Protein AF-A0A356DZH4-F1 (afdb_monomer_lite)

Secondary structure (DSSP, 8-state):
-PPPP---------S---HHHHHHHHHHHHHHHHT-B-S-SS--HHHIIIIIEEEESSPPTTPEEEE-STT---EEEEEEEEETTEEEEEEEETTTTEEEEEEEETT-TTEEEEEEEP-B-

Structure (mmCIF, N/CA/C/O backbone):
data_AF-A0A356DZH4-F1
#
_entry.id   AF-A0A356DZH4-F1
#
loop_
_atom_site.group_PDB
_atom_site.id
_atom_site.type_symbol
_atom_site.label_atom_id
_atom_site.label_alt_id
_atom_site.label_comp_id
_atom_site.label_asym_id
_atom_site.label_entity_id
_atom_site.label_seq_id
_atom_site.pdbx_PDB_ins_code
_atom_site.Cartn_x
_atom_site.Cartn_y
_atom_site.Cartn_z
_atom_site.occupancy
_atom_site.B_iso_or_equiv
_atom_site.auth_seq_id
_atom_site.auth_comp_id
_atom_site.auth_asym_id
_atom_site.auth_atom_id
_atom_site.pdbx_PDB_model_num
ATOM 1 N N . MET A 1 1 ? -40.165 31.610 -10.047 1.00 39.97 1 MET A N 1
ATOM 2 C CA . MET A 1 1 ? -39.601 30.337 -9.559 1.00 39.97 1 MET A CA 1
ATOM 3 C C . MET A 1 1 ? -38.097 30.421 -9.741 1.00 39.97 1 MET A C 1
ATOM 5 O O . MET A 1 1 ? -37.691 30.552 -10.889 1.00 39.97 1 MET A O 1
ATOM 9 N N . PRO A 1 2 ? -37.282 30.490 -8.679 1.00 35.09 2 PRO A N 1
ATOM 10 C CA . PRO A 1 2 ? -35.836 30.480 -8.840 1.00 35.09 2 PRO A CA 1
ATOM 11 C C . PRO A 1 2 ? -35.330 29.036 -8.928 1.00 35.09 2 PRO A C 1
ATOM 13 O O . PRO A 1 2 ? -35.792 28.162 -8.194 1.00 35.09 2 PRO A O 1
ATOM 16 N N . ALA A 1 3 ? -34.431 28.805 -9.883 1.00 39.56 3 ALA A N 1
ATOM 17 C CA . ALA A 1 3 ? -33.750 27.540 -10.109 1.00 39.56 3 ALA A CA 1
ATOM 18 C C . ALA A 1 3 ? -32.895 27.170 -8.888 1.00 39.56 3 ALA A C 1
ATOM 20 O O . ALA A 1 3 ? -32.220 28.027 -8.321 1.00 39.56 3 ALA A O 1
ATOM 21 N N . GLN A 1 4 ? -32.959 25.902 -8.481 1.00 41.06 4 GLN A N 1
ATOM 22 C CA . GLN A 1 4 ? -32.111 25.342 -7.434 1.00 41.06 4 GLN A CA 1
ATOM 23 C C . GLN A 1 4 ? -30.668 25.292 -7.943 1.00 41.06 4 GLN A C 1
ATOM 25 O O . GLN A 1 4 ? -30.403 24.729 -9.005 1.00 41.06 4 GLN A O 1
ATOM 30 N N . GLU A 1 5 ? -29.762 25.913 -7.194 1.00 40.81 5 GLU A N 1
ATOM 31 C CA . GLU A 1 5 ? -28.324 25.842 -7.429 1.00 40.81 5 GLU A CA 1
ATOM 32 C C . GLU A 1 5 ? -27.846 24.398 -7.251 1.00 40.81 5 GLU A C 1
ATOM 34 O O . GLU A 1 5 ? -28.072 23.766 -6.217 1.00 40.81 5 GLU A O 1
ATOM 39 N N . ASP A 1 6 ? -27.196 23.890 -8.294 1.00 41.28 6 ASP A N 1
ATOM 40 C CA . ASP A 1 6 ? -26.445 22.644 -8.298 1.00 41.28 6 ASP A CA 1
ATOM 41 C C . ASP A 1 6 ? -25.305 22.760 -7.275 1.00 41.28 6 ASP A C 1
ATOM 43 O O . ASP A 1 6 ? -24.273 23.392 -7.522 1.00 41.28 6 ASP A O 1
ATOM 47 N N . GLN A 1 7 ? -25.523 22.203 -6.082 1.00 38.94 7 GLN A N 1
ATOM 48 C CA . GLN A 1 7 ? -24.477 22.008 -5.085 1.00 38.94 7 GLN A CA 1
ATOM 49 C C . GLN A 1 7 ? -23.543 20.907 -5.584 1.00 38.94 7 GLN A C 1
ATOM 51 O O . GLN A 1 7 ? -23.586 19.763 -5.129 1.00 38.94 7 GLN A O 1
ATOM 56 N N . SER A 1 8 ? -22.666 21.261 -6.523 1.00 38.72 8 SER A N 1
ATOM 57 C CA . SER A 1 8 ? -21.504 20.445 -6.831 1.00 38.72 8 SER A CA 1
ATOM 58 C C . SER A 1 8 ? -20.726 20.271 -5.525 1.00 38.72 8 SER A 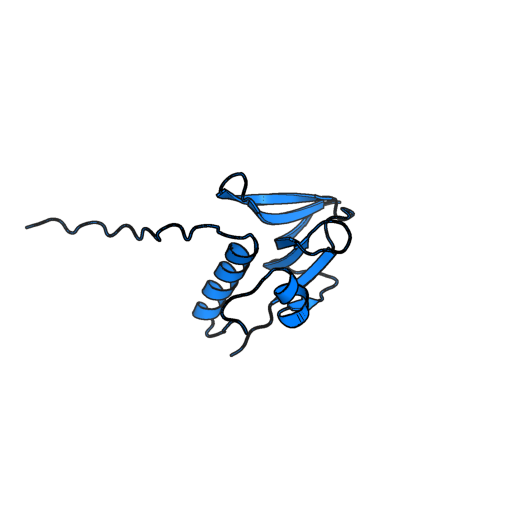C 1
ATOM 60 O O . SER A 1 8 ? -20.183 21.248 -5.000 1.00 38.72 8 SER A O 1
ATOM 62 N N . TYR A 1 9 ? -20.707 19.054 -4.981 1.00 39.44 9 TYR A N 1
ATOM 63 C CA . TYR A 1 9 ? -19.877 18.661 -3.844 1.00 39.44 9 TYR A CA 1
ATOM 64 C C . TYR A 1 9 ? -18.401 18.820 -4.239 1.00 39.44 9 TYR A C 1
ATOM 66 O O . TYR A 1 9 ? -17.728 17.874 -4.643 1.00 39.44 9 TYR A O 1
ATOM 74 N N . ARG A 1 10 ? -17.888 20.049 -4.176 1.00 35.22 10 ARG A N 1
ATOM 75 C CA . ARG A 1 10 ? -16.461 20.334 -4.252 1.00 35.22 10 ARG A CA 1
ATOM 76 C C . ARG A 1 10 ? -15.906 20.127 -2.856 1.00 35.22 10 ARG A C 1
ATOM 78 O O . ARG A 1 10 ? -16.040 20.991 -1.996 1.00 35.22 10 ARG A O 1
ATOM 85 N N . HIS A 1 11 ? -15.302 18.966 -2.632 1.00 43.44 11 HIS A N 1
ATOM 86 C CA . HIS A 1 11 ? -14.338 18.845 -1.552 1.00 43.44 11 HIS A CA 1
ATOM 87 C C . HIS A 1 11 ? -13.176 19.771 -1.919 1.00 43.44 11 HIS A C 1
ATOM 89 O O . HIS A 1 11 ? -12.581 19.614 -2.989 1.00 43.44 11 HIS A O 1
ATOM 95 N N . GLU A 1 12 ? -12.907 20.782 -1.095 1.00 38.28 12 GLU A N 1
ATOM 96 C CA . GLU A 1 12 ? -11.670 21.542 -1.235 1.00 38.28 12 GLU A CA 1
ATOM 97 C C . GLU A 1 12 ? -10.509 20.539 -1.205 1.00 38.28 12 GLU A C 1
ATOM 99 O O . GLU A 1 12 ? -10.509 19.645 -0.350 1.00 38.28 12 GLU A O 1
ATOM 104 N N . PRO A 1 13 ? -9.555 20.606 -2.150 1.00 38.50 13 PRO A N 1
ATOM 105 C CA . PRO A 1 13 ? -8.421 19.705 -2.122 1.00 38.50 13 PRO A CA 1
ATOM 106 C C . PRO A 1 13 ? -7.686 19.958 -0.808 1.00 38.50 13 PRO A C 1
ATOM 108 O O . PRO A 1 13 ? -7.086 21.018 -0.624 1.00 38.50 13 PRO A O 1
ATOM 111 N N . LYS A 1 14 ? -7.745 18.998 0.124 1.00 41.34 14 LYS A N 1
ATOM 112 C CA . LYS A 1 14 ? -6.810 18.976 1.246 1.00 41.34 14 LYS A CA 1
ATOM 113 C C . LYS A 1 14 ? -5.418 19.017 0.624 1.00 41.34 14 LYS A C 1
ATOM 115 O O . LYS A 1 14 ? -5.049 18.123 -0.140 1.00 41.34 14 LYS A O 1
ATOM 120 N N . ALA A 1 15 ? -4.704 20.108 0.885 1.00 38.09 15 ALA A N 1
ATOM 121 C CA . ALA A 1 15 ? -3.314 20.276 0.500 1.00 38.09 15 ALA A CA 1
ATOM 122 C C . ALA A 1 15 ? -2.540 19.002 0.885 1.00 38.09 15 ALA A C 1
ATOM 124 O O . ALA A 1 15 ? -2.673 18.543 2.015 1.00 38.09 15 ALA A O 1
ATOM 125 N N . ASN A 1 16 ? -1.789 18.435 -0.065 1.00 43.00 16 ASN A N 1
ATOM 126 C CA . ASN A 1 16 ? -1.104 17.140 0.037 1.00 43.00 16 ASN A CA 1
ATOM 127 C C . ASN A 1 16 ? -2.023 15.948 0.348 1.00 43.00 16 ASN A C 1
ATOM 129 O O . ASN A 1 16 ? -2.167 15.523 1.491 1.00 43.00 16 ASN A O 1
ATOM 133 N N . THR A 1 17 ? -2.579 15.315 -0.690 1.00 45.66 17 THR A N 1
ATOM 134 C CA . THR A 1 17 ? -2.940 13.897 -0.552 1.00 45.66 17 THR A CA 1
ATOM 135 C C . THR A 1 17 ? -1.638 13.101 -0.534 1.00 45.66 17 THR A C 1
ATOM 137 O O . THR A 1 17 ? -1.127 12.714 -1.583 1.00 45.66 17 THR A O 1
ATOM 140 N N . ASP A 1 18 ? -1.072 12.914 0.656 1.00 62.62 18 ASP A N 1
ATOM 141 C CA . ASP A 1 18 ? 0.018 11.966 0.862 1.00 62.62 18 ASP A CA 1
ATOM 142 C C . ASP A 1 18 ? -0.451 10.571 0.417 1.00 62.62 18 ASP A C 1
ATOM 144 O O . ASP A 1 18 ? -1.638 10.247 0.483 1.00 62.62 18 ASP A O 1
ATOM 148 N N . TYR A 1 19 ? 0.461 9.733 -0.071 1.00 65.94 19 TYR A N 1
ATOM 149 C CA . TYR A 1 19 ? 0.150 8.413 -0.642 1.00 65.94 19 TYR A CA 1
ATOM 150 C C . TYR A 1 19 ? -0.692 7.524 0.288 1.00 65.94 19 TYR A C 1
ATOM 152 O O . TYR A 1 19 ? -1.573 6.782 -0.153 1.00 65.94 19 TYR A O 1
ATOM 160 N N . SER A 1 20 ? -0.459 7.651 1.596 1.00 64.81 20 SER A N 1
ATOM 161 C CA . SER A 1 20 ? -1.260 7.032 2.652 1.00 64.81 20 SER A CA 1
ATOM 162 C C . SER A 1 20 ? -2.691 7.561 2.704 1.00 64.81 20 SER A C 1
ATOM 164 O O . SER A 1 20 ? -3.603 6.778 2.945 1.00 64.81 20 SER A O 1
ATOM 166 N N . GLY A 1 21 ? -2.921 8.840 2.413 1.00 71.44 21 GLY A N 1
ATOM 167 C CA . GLY A 1 21 ? -4.233 9.481 2.417 1.00 71.44 21 GLY A CA 1
ATOM 168 C C . GLY A 1 21 ? -5.233 8.835 1.457 1.00 71.44 21 GLY A C 1
ATOM 169 O O . GLY A 1 21 ? -6.376 8.612 1.846 1.00 71.44 21 GLY A O 1
ATOM 170 N N . LEU A 1 22 ? -4.823 8.445 0.240 1.00 74.88 22 LEU A N 1
ATOM 171 C CA . LEU A 1 22 ? -5.715 7.709 -0.674 1.00 74.88 22 LEU A CA 1
ATOM 172 C C . LEU A 1 22 ? -6.126 6.357 -0.078 1.00 74.88 22 LEU A C 1
ATOM 174 O O . LEU A 1 22 ? -7.310 6.023 -0.048 1.00 74.88 22 LEU A O 1
ATOM 178 N N . VAL A 1 23 ? -5.143 5.577 0.379 1.00 78.81 23 VAL A N 1
ATOM 179 C CA . VAL A 1 23 ? -5.368 4.246 0.958 1.00 78.81 23 VAL A CA 1
ATOM 180 C C . VAL A 1 23 ? -6.288 4.356 2.174 1.00 78.81 23 VAL A C 1
ATOM 182 O O . VAL A 1 23 ? -7.290 3.648 2.248 1.00 78.81 23 VAL A O 1
ATOM 185 N N . ILE A 1 24 ? -5.995 5.281 3.089 1.00 81.19 24 ILE A N 1
ATOM 186 C CA . ILE A 1 24 ? -6.782 5.529 4.300 1.00 81.19 24 ILE A CA 1
ATOM 187 C C . ILE A 1 24 ? -8.222 5.904 3.940 1.00 81.19 24 ILE A C 1
ATOM 189 O O . ILE A 1 24 ? -9.142 5.279 4.462 1.00 81.19 24 ILE A O 1
ATOM 193 N N . ASN A 1 25 ? -8.430 6.836 3.004 1.00 80.75 25 ASN A N 1
ATOM 194 C CA . ASN A 1 25 ? -9.771 7.266 2.598 1.00 80.75 25 ASN A CA 1
ATOM 195 C C . ASN A 1 25 ? -10.604 6.113 2.012 1.00 80.75 25 ASN A C 1
ATOM 197 O O . ASN A 1 25 ? -11.790 6.001 2.315 1.00 80.75 25 ASN A O 1
ATOM 201 N N . ILE A 1 26 ? -9.995 5.217 1.219 1.00 83.56 26 ILE A N 1
ATOM 202 C CA . ILE A 1 26 ? -10.683 4.022 0.696 1.00 83.56 26 ILE A CA 1
ATOM 203 C C . ILE A 1 26 ? -11.165 3.135 1.849 1.00 83.56 26 ILE A C 1
ATOM 205 O O . ILE A 1 26 ? -12.311 2.684 1.848 1.00 83.56 26 ILE A O 1
ATOM 209 N N . TYR A 1 27 ? -10.310 2.884 2.843 1.00 82.94 27 TYR A N 1
ATOM 210 C CA . TYR A 1 27 ? -10.687 2.058 3.987 1.00 82.94 27 TYR A CA 1
ATOM 211 C C . TYR A 1 27 ? -11.698 2.741 4.919 1.00 82.94 27 TYR A C 1
ATOM 213 O O . TYR A 1 27 ? -12.548 2.043 5.467 1.00 82.94 27 TYR A O 1
ATOM 221 N N . GLN A 1 28 ? -11.646 4.067 5.081 1.00 84.25 28 GLN A N 1
ATOM 222 C CA . GLN A 1 28 ? -12.646 4.830 5.840 1.00 84.25 28 GLN A CA 1
ATOM 223 C C . GLN A 1 28 ? -14.031 4.715 5.196 1.00 84.25 28 GLN A C 1
ATOM 225 O O . GLN A 1 28 ? -14.969 4.287 5.861 1.00 84.25 28 GLN A O 1
ATOM 230 N N . GLU A 1 29 ? -14.137 4.985 3.892 1.00 84.62 29 GLU A N 1
ATOM 231 C CA . GLU A 1 29 ? -15.397 4.897 3.139 1.00 84.62 29 GLU A CA 1
ATOM 232 C C . GLU A 1 29 ? -15.999 3.484 3.198 1.00 84.62 29 GLU A C 1
ATOM 234 O O . GLU A 1 29 ? -17.203 3.303 3.389 1.00 84.62 29 GLU A O 1
ATOM 239 N N . VAL A 1 30 ? -15.164 2.449 3.049 1.00 82.81 30 VAL A N 1
ATOM 240 C CA . VAL A 1 30 ? -15.619 1.060 3.187 1.00 82.81 30 VAL A CA 1
ATOM 241 C C . VAL A 1 30 ? -16.047 0.783 4.627 1.00 82.81 30 VAL A C 1
ATOM 243 O O . VAL A 1 30 ? -17.111 0.207 4.839 1.00 82.81 30 VAL A O 1
ATOM 246 N N . GLY A 1 31 ? -15.256 1.205 5.613 1.00 83.38 31 GLY A N 1
ATOM 247 C CA . GLY A 1 31 ? -15.561 1.018 7.026 1.00 83.38 31 GLY A CA 1
ATOM 248 C C . GLY A 1 31 ? -16.931 1.578 7.399 1.00 83.38 31 GLY A C 1
ATOM 249 O O . GLY A 1 31 ? -17.774 0.838 7.903 1.00 83.38 31 GLY A O 1
ATOM 250 N N . GLU A 1 32 ? -17.204 2.835 7.048 1.00 85.81 32 GLU A N 1
ATOM 251 C CA . GLU A 1 32 ? -18.480 3.503 7.327 1.00 85.81 32 GLU A CA 1
ATOM 252 C C . GLU A 1 32 ? -19.683 2.733 6.769 1.00 85.81 32 GLU A C 1
ATOM 254 O O . GLU A 1 32 ? -20.689 2.561 7.461 1.00 85.81 32 GLU A O 1
ATOM 259 N N . ARG A 1 33 ? -19.567 2.184 5.553 1.00 87.56 33 ARG A N 1
ATOM 260 C CA . ARG A 1 33 ? -20.635 1.385 4.925 1.00 87.56 33 ARG A CA 1
ATOM 261 C C . ARG A 1 33 ? -20.907 0.060 5.630 1.00 87.56 33 ARG A C 1
ATOM 263 O O . ARG A 1 33 ? -22.034 -0.427 5.576 1.00 87.56 33 ARG A O 1
ATOM 270 N N . TYR A 1 34 ? -19.894 -0.533 6.255 1.00 86.75 34 TYR A N 1
ATOM 271 C CA . TYR A 1 34 ? -20.000 -1.824 6.942 1.00 86.75 34 TYR A CA 1
ATOM 272 C C . TYR A 1 34 ? -20.065 -1.698 8.471 1.00 86.75 34 TYR A C 1
ATOM 274 O O . TYR A 1 34 ? -20.055 -2.716 9.160 1.00 86.75 34 TYR A O 1
ATOM 282 N N . GLY A 1 35 ? -20.153 -0.475 9.008 1.00 88.38 35 GLY A N 1
ATOM 283 C CA . GLY A 1 35 ? -20.156 -0.229 10.452 1.00 88.38 35 GLY A CA 1
ATOM 284 C C . GLY A 1 35 ? -18.823 -0.559 11.127 1.00 88.38 35 GLY A C 1
ATOM 285 O O . GLY A 1 35 ? -18.809 -0.882 12.305 1.00 88.38 35 GLY A O 1
ATOM 286 N N . LEU A 1 36 ? -17.719 -0.510 10.382 1.00 89.00 36 LEU A N 1
ATOM 287 C CA . LEU A 1 36 ? -16.364 -0.757 10.862 1.00 89.00 36 LEU A CA 1
ATOM 288 C C . LEU A 1 36 ? -15.588 0.559 10.938 1.00 89.00 36 LEU A C 1
ATOM 290 O O . LEU A 1 36 ? -15.805 1.477 10.147 1.00 89.00 36 LEU A O 1
ATOM 294 N N . LYS A 1 37 ? -14.636 0.646 11.862 1.00 89.31 37 LYS A N 1
ATO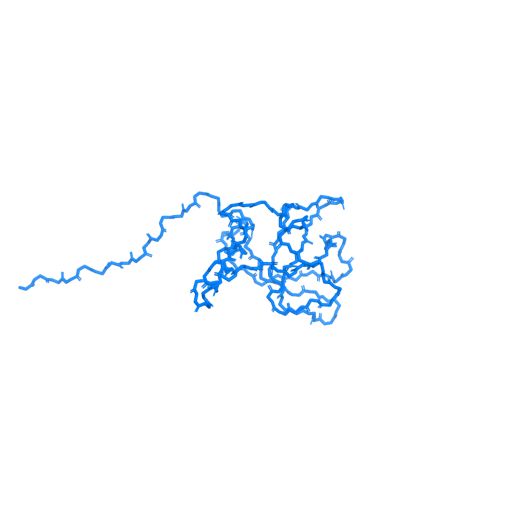M 295 C CA . LYS A 1 37 ? -13.775 1.821 12.035 1.00 89.31 37 LYS A CA 1
ATOM 296 C C . LYS A 1 37 ? -12.310 1.460 11.874 1.00 89.31 37 LYS A C 1
ATOM 298 O O . LYS A 1 37 ? -11.881 0.354 12.207 1.00 89.31 37 LYS A O 1
ATOM 303 N N . LEU A 1 38 ? -11.530 2.420 11.389 1.00 90.00 38 LEU A N 1
ATOM 304 C CA . LEU A 1 38 ? -10.079 2.320 11.440 1.00 90.00 38 LEU A CA 1
ATOM 305 C C . LEU A 1 38 ? -9.589 2.481 12.889 1.00 90.00 38 LEU A C 1
ATOM 307 O O . LEU A 1 38 ? -10.154 3.282 13.634 1.00 90.00 38 LEU A O 1
ATOM 311 N N . PRO A 1 39 ? -8.526 1.765 13.296 1.00 90.06 39 PRO A N 1
ATOM 312 C CA . PRO A 1 39 ? -7.963 1.844 14.644 1.00 90.06 39 PRO A CA 1
ATOM 313 C C . PRO A 1 39 ? -7.119 3.113 14.880 1.00 90.06 39 PRO A C 1
ATOM 315 O O . PRO A 1 39 ? -6.395 3.191 15.869 1.00 90.06 39 PRO A O 1
ATOM 318 N N . PHE A 1 40 ? -7.194 4.092 13.977 1.00 87.38 40 PHE A N 1
ATOM 319 C CA . PHE A 1 40 ? -6.469 5.359 14.007 1.00 87.38 40 PHE A CA 1
ATOM 320 C C . PHE A 1 40 ? -7.310 6.465 13.350 1.00 87.38 40 PHE A C 1
ATOM 322 O O . PHE A 1 40 ? -8.168 6.189 12.510 1.00 87.38 40 PHE A O 1
ATOM 329 N N . SER A 1 41 ? -7.054 7.723 13.718 1.00 78.81 41 SER A N 1
ATOM 330 C CA . SER A 1 41 ? -7.675 8.906 13.098 1.00 78.81 41 SER A CA 1
ATOM 331 C C . SER A 1 41 ? -6.824 9.520 11.982 1.00 78.81 41 SER A C 1
ATOM 333 O O . SER A 1 41 ? -7.370 10.100 11.050 1.00 78.81 41 SER A O 1
ATOM 335 N N . ASP A 1 42 ? -5.503 9.393 12.094 1.00 80.31 42 ASP A N 1
ATOM 336 C CA . ASP A 1 42 ? -4.485 9.825 11.134 1.00 80.31 42 ASP A CA 1
ATOM 337 C C . ASP A 1 42 ? -3.235 8.954 11.344 1.00 80.31 42 ASP A C 1
ATOM 339 O O . ASP A 1 42 ? -3.024 8.466 12.459 1.00 80.31 42 ASP A O 1
ATOM 343 N N . THR A 1 43 ? -2.454 8.688 10.294 1.00 84.88 43 THR A N 1
ATOM 344 C CA . THR A 1 43 ? -1.276 7.810 10.383 1.00 84.88 43 THR A CA 1
ATOM 345 C C . THR A 1 43 ? -0.339 7.927 9.175 1.00 84.88 43 THR A C 1
ATOM 347 O O . THR A 1 43 ? -0.716 8.388 8.096 1.00 84.88 43 THR A O 1
ATOM 350 N N . THR A 1 44 ? 0.893 7.444 9.336 1.00 85.88 44 THR A N 1
ATOM 351 C CA . THR A 1 44 ? 1.916 7.377 8.279 1.00 85.88 44 THR A CA 1
ATOM 352 C C . THR A 1 44 ? 2.027 5.985 7.642 1.00 85.88 44 THR A C 1
ATOM 354 O O . THR A 1 44 ? 1.566 4.985 8.192 1.00 85.88 44 THR A O 1
ATOM 357 N N . SER A 1 45 ? 2.700 5.876 6.489 1.00 87.19 45 SER A N 1
ATOM 358 C CA . SER A 1 45 ? 3.015 4.583 5.850 1.00 87.19 45 SER A CA 1
ATOM 359 C C . SER A 1 45 ? 3.795 3.635 6.771 1.00 87.19 45 SER A C 1
ATOM 361 O O . SER A 1 45 ? 3.542 2.429 6.781 1.00 87.19 45 SER A O 1
ATOM 363 N N . THR A 1 46 ? 4.712 4.184 7.568 1.00 89.31 46 THR A N 1
ATOM 364 C CA . THR A 1 46 ? 5.531 3.437 8.531 1.00 89.31 46 THR A CA 1
ATOM 365 C C . THR A 1 46 ? 4.687 2.876 9.671 1.00 89.31 46 THR A C 1
ATOM 367 O O . THR A 1 46 ? 4.820 1.707 10.028 1.00 89.31 46 THR A O 1
ATOM 370 N N . GLU A 1 47 ? 3.783 3.679 10.228 1.00 90.50 47 GLU A N 1
ATOM 371 C CA . GLU A 1 47 ? 2.883 3.237 11.297 1.00 90.50 47 GLU A CA 1
ATOM 372 C C . GLU A 1 47 ? 1.839 2.229 10.803 1.00 90.50 47 GLU A C 1
ATOM 374 O O . GLU A 1 47 ? 1.557 1.252 11.500 1.00 90.50 47 GLU A O 1
ATOM 379 N N . LEU A 1 48 ? 1.316 2.404 9.581 1.00 91.00 48 LEU A N 1
ATOM 380 C CA . LEU A 1 48 ? 0.462 1.404 8.933 1.00 91.00 48 LEU A CA 1
ATOM 381 C C . LEU A 1 48 ? 1.154 0.043 8.869 1.00 91.00 48 LEU A C 1
ATOM 383 O O . LEU A 1 48 ? 0.549 -0.979 9.202 1.00 91.00 48 LEU A O 1
ATOM 387 N N . PHE A 1 49 ? 2.423 0.029 8.466 1.00 92.56 49 PHE A N 1
ATOM 388 C CA . PHE A 1 49 ? 3.211 -1.195 8.400 1.00 92.56 49 PHE A CA 1
ATOM 389 C C . PHE A 1 49 ? 3.444 -1.814 9.780 1.00 92.56 49 PHE A C 1
ATOM 391 O O . PHE A 1 49 ? 3.300 -3.024 9.944 1.00 92.56 49 PHE A O 1
ATOM 398 N N . ALA A 1 50 ? 3.797 -0.994 10.771 1.00 91.81 50 ALA A N 1
ATOM 399 C CA . ALA A 1 50 ? 4.221 -1.478 12.079 1.00 91.81 50 ALA A CA 1
ATOM 400 C C . ALA A 1 50 ? 3.062 -1.912 12.991 1.00 91.81 50 ALA A C 1
ATOM 402 O O . ALA A 1 50 ? 3.216 -2.867 13.753 1.00 91.81 50 ALA A O 1
ATOM 403 N N . PHE A 1 51 ? 1.921 -1.215 12.947 1.00 94.19 51 PHE A N 1
ATOM 404 C CA . PHE A 1 51 ? 0.903 -1.318 14.002 1.00 94.19 51 PHE A CA 1
ATOM 405 C C . PHE A 1 51 ? -0.507 -1.607 13.498 1.00 94.19 51 PHE A C 1
ATOM 407 O O . PHE A 1 51 ? -1.279 -2.271 14.191 1.00 94.19 51 PHE A O 1
ATOM 414 N N . TYR A 1 52 ? -0.861 -1.121 12.308 1.00 94.62 52 TYR A N 1
ATOM 415 C CA . TYR A 1 52 ? -2.258 -1.120 11.858 1.00 94.62 52 TYR A CA 1
ATOM 416 C C . TYR A 1 52 ? -2.563 -2.111 10.741 1.00 94.62 52 TYR A C 1
ATOM 418 O O . TYR A 1 52 ? -3.699 -2.193 10.270 1.00 94.62 52 TYR A O 1
ATOM 426 N N . THR A 1 53 ? -1.579 -2.917 10.352 1.00 95.81 53 THR A N 1
ATOM 427 C CA . THR A 1 53 ? -1.779 -4.017 9.418 1.00 95.81 53 THR A CA 1
ATOM 428 C C . THR A 1 53 ? -1.282 -5.339 9.977 1.00 95.81 53 THR A C 1
ATOM 430 O O . THR A 1 53 ? -0.353 -5.414 10.777 1.00 95.81 53 THR A O 1
ATOM 433 N N . LYS A 1 54 ? -1.914 -6.422 9.529 1.00 96.69 54 LYS A N 1
ATOM 434 C CA . LYS A 1 54 ? -1.399 -7.778 9.690 1.00 96.69 54 LYS A CA 1
ATOM 435 C C . LYS A 1 54 ? -0.551 -8.127 8.462 1.00 96.69 54 LYS A C 1
ATOM 437 O O . LYS A 1 54 ? -1.114 -8.117 7.365 1.00 96.69 54 LYS A O 1
ATOM 442 N N . PRO A 1 55 ? 0.735 -8.498 8.606 1.00 97.00 55 PRO A N 1
ATOM 443 C CA . PRO A 1 55 ? 1.553 -8.934 7.478 1.00 97.00 55 PRO A CA 1
ATOM 444 C C . PRO A 1 55 ? 0.939 -10.136 6.753 1.00 97.00 55 PRO A C 1
ATOM 446 O O . PRO A 1 55 ? 0.446 -11.072 7.394 1.00 97.00 55 PRO A O 1
ATOM 449 N N . VAL A 1 56 ? 0.987 -10.130 5.420 1.00 97.25 56 VAL A N 1
ATOM 450 C CA . VAL A 1 56 ? 0.501 -11.239 4.586 1.00 97.25 56 VAL A CA 1
ATOM 451 C C . VAL A 1 56 ? 1.550 -11.658 3.556 1.00 97.25 56 VAL A C 1
ATOM 453 O O . VAL A 1 56 ? 2.186 -10.829 2.919 1.00 97.25 56 VAL A O 1
ATOM 456 N N . GLN A 1 57 ? 1.722 -12.971 3.390 1.00 94.62 57 GLN A N 1
ATOM 457 C CA . GLN A 1 57 ? 2.619 -13.560 2.381 1.00 94.62 57 GLN A CA 1
ATOM 458 C C . GLN A 1 57 ? 1.938 -13.677 1.010 1.00 94.62 57 GLN A C 1
ATOM 460 O O . GLN A 1 57 ? 2.583 -13.609 -0.031 1.00 94.62 57 GLN A O 1
ATOM 465 N N . THR A 1 58 ? 0.617 -13.856 1.006 1.00 94.81 58 THR A N 1
ATOM 466 C CA . THR A 1 58 ? -0.194 -14.015 -0.205 1.00 94.81 58 THR A CA 1
ATOM 467 C C . THR A 1 58 ? -1.311 -12.974 -0.170 1.00 94.81 58 THR A C 1
ATOM 469 O O . THR A 1 58 ? -2.344 -13.221 0.459 1.00 94.81 58 THR A O 1
ATOM 472 N N . PRO A 1 59 ? -1.093 -11.784 -0.757 1.00 96.81 59 PRO A N 1
ATOM 473 C CA . PRO A 1 59 ? -2.065 -10.701 -0.712 1.00 96.81 59 PRO A CA 1
ATOM 474 C C . PRO A 1 59 ? -3.313 -11.026 -1.539 1.00 96.81 59 PRO A C 1
ATOM 476 O O . PRO A 1 59 ? -3.251 -11.670 -2.590 1.00 96.81 59 PRO A O 1
ATOM 479 N N . PHE A 1 60 ? -4.456 -10.535 -1.075 1.00 96.44 60 PHE A N 1
ATOM 480 C CA . PHE A 1 60 ? -5.697 -10.465 -1.836 1.00 96.44 60 PHE A CA 1
ATOM 481 C C . PHE A 1 60 ? -5.932 -9.048 -2.337 1.00 96.44 60 PHE A C 1
ATOM 483 O O . PHE A 1 60 ? -5.431 -8.082 -1.766 1.00 96.44 60 PHE A O 1
ATOM 490 N N . ARG A 1 61 ? -6.725 -8.919 -3.408 1.00 95.62 61 ARG A N 1
ATOM 491 C CA . ARG A 1 61 ? -7.150 -7.614 -3.925 1.00 95.62 61 ARG A CA 1
ATOM 492 C C . ARG A 1 61 ? -7.702 -6.758 -2.782 1.00 95.62 61 ARG A C 1
ATOM 494 O O . ARG A 1 61 ? -8.607 -7.200 -2.079 1.00 95.62 61 ARG A O 1
ATOM 501 N N . GLY A 1 62 ? -7.178 -5.544 -2.643 1.00 92.88 62 GLY A N 1
ATOM 502 C CA . GLY A 1 62 ? -7.523 -4.630 -1.556 1.00 92.88 62 GLY A CA 1
ATOM 503 C C . GLY A 1 62 ? -6.469 -4.560 -0.450 1.00 92.88 62 GLY A C 1
ATOM 504 O O . GLY A 1 62 ? -6.373 -3.516 0.188 1.00 92.88 62 GLY A O 1
ATOM 505 N N . ASP A 1 63 ? -5.647 -5.600 -0.257 1.00 95.88 63 ASP A N 1
ATOM 506 C CA . ASP A 1 63 ? -4.533 -5.548 0.698 1.00 95.88 63 ASP A CA 1
ATOM 507 C C . ASP A 1 63 ? -3.544 -4.431 0.323 1.00 95.88 63 AS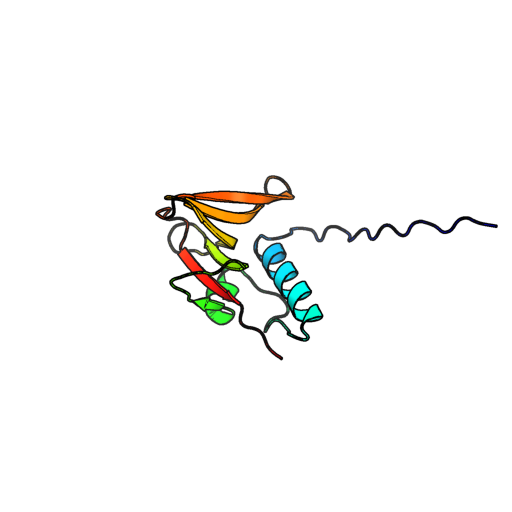P A C 1
ATOM 509 O O . ASP A 1 63 ? -3.459 -3.990 -0.824 1.00 95.88 63 ASP A O 1
ATOM 513 N N . ILE A 1 64 ? -2.792 -3.951 1.305 1.00 95.69 64 ILE A N 1
ATOM 514 C CA . ILE A 1 64 ? -1.865 -2.834 1.147 1.00 95.69 64 ILE A CA 1
ATOM 515 C C .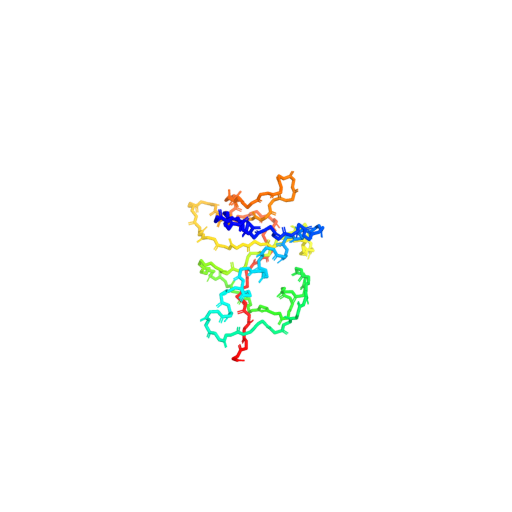 ILE A 1 64 ? -0.515 -3.369 0.678 1.00 95.69 64 ILE A C 1
ATOM 517 O O . ILE A 1 64 ? 0.005 -4.331 1.246 1.00 95.69 64 ILE A O 1
ATOM 521 N N . ILE A 1 65 ? 0.066 -2.727 -0.335 1.00 96.00 65 ILE A N 1
ATOM 522 C CA . ILE A 1 65 ? 1.474 -2.897 -0.706 1.00 96.00 65 ILE A CA 1
ATOM 523 C C . ILE A 1 65 ? 2.287 -1.823 0.004 1.00 96.00 65 ILE A C 1
ATOM 525 O O . ILE A 1 65 ? 1.989 -0.637 -0.139 1.00 96.00 65 ILE A O 1
ATOM 529 N N . PHE A 1 66 ? 3.338 -2.234 0.708 1.00 95.06 66 PHE A N 1
ATOM 530 C CA . PHE A 1 66 ? 4.324 -1.334 1.294 1.00 95.06 66 PHE A CA 1
ATOM 531 C C . PHE A 1 66 ? 5.540 -1.223 0.386 1.00 95.06 66 PHE A C 1
ATOM 533 O O . PHE A 1 66 ? 6.140 -2.231 -0.004 1.00 95.06 66 PHE A O 1
ATOM 540 N N . MET A 1 67 ? 5.894 0.013 0.048 1.00 94.06 67 MET A N 1
ATOM 541 C CA . MET A 1 67 ? 6.978 0.332 -0.864 1.00 94.06 67 MET A CA 1
ATOM 542 C C . MET A 1 67 ? 7.938 1.365 -0.275 1.00 94.06 67 MET A C 1
ATOM 544 O O . MET A 1 67 ? 7.564 2.183 0.565 1.00 94.06 67 MET A O 1
ATOM 548 N N . GLY A 1 68 ? 9.177 1.346 -0.756 1.00 92.31 68 GLY A N 1
ATOM 549 C CA . GLY A 1 68 ? 10.160 2.374 -0.439 1.00 92.31 68 GLY A CA 1
ATOM 550 C C . GLY A 1 68 ? 11.564 2.031 -0.919 1.00 92.31 68 GLY A C 1
ATOM 551 O O . GLY A 1 68 ? 11.752 1.106 -1.712 1.00 92.31 68 GLY A O 1
ATOM 552 N N . GLU A 1 69 ? 12.551 2.777 -0.444 1.00 91.31 69 GLU A N 1
ATOM 553 C CA . GLU A 1 69 ? 13.960 2.607 -0.804 1.00 91.31 69 GLU A CA 1
ATOM 554 C C . GLU A 1 69 ? 14.725 1.990 0.371 1.00 91.31 69 GLU A C 1
ATOM 556 O O . GLU A 1 69 ? 14.376 2.202 1.527 1.00 91.31 69 GLU A O 1
ATOM 561 N N . GLU A 1 70 ? 15.740 1.175 0.075 1.00 87.75 70 GLU A N 1
ATOM 562 C CA . GLU A 1 70 ? 16.574 0.507 1.090 1.00 87.75 70 GLU A CA 1
ATOM 563 C C . GLU A 1 70 ? 15.763 -0.241 2.168 1.00 87.75 70 GLU A C 1
ATOM 565 O O . GLU A 1 70 ? 15.201 -1.301 1.877 1.00 87.75 70 GLU A O 1
ATOM 570 N N . GLN A 1 71 ? 15.707 0.288 3.392 1.00 83.69 71 GLN A N 1
ATOM 571 C CA . GLN A 1 71 ? 15.001 -0.288 4.542 1.00 83.69 71 GLN A CA 1
ATOM 572 C C . GLN A 1 71 ? 13.763 0.529 4.941 1.00 83.69 71 GLN A C 1
ATOM 574 O O . GLN A 1 71 ? 12.997 0.088 5.797 1.00 83.69 71 GLN A O 1
ATOM 579 N N . ASP A 1 72 ? 13.531 1.670 4.292 1.00 89.69 72 ASP A N 1
ATOM 580 C CA . ASP A 1 72 ? 12.478 2.606 4.663 1.00 89.69 72 ASP A CA 1
ATOM 581 C C . ASP A 1 72 ? 11.188 2.346 3.882 1.00 89.69 72 ASP A C 1
ATOM 583 O O . ASP A 1 72 ? 11.194 2.031 2.688 1.00 89.69 72 ASP A O 1
ATOM 587 N N . ILE A 1 73 ? 10.056 2.517 4.567 1.00 91.25 73 ILE A N 1
ATOM 588 C CA . ILE A 1 73 ? 8.719 2.459 3.973 1.00 91.25 73 ILE A CA 1
ATOM 589 C C . ILE A 1 73 ? 8.223 3.884 3.783 1.00 91.25 73 ILE A C 1
ATOM 591 O O . ILE A 1 73 ? 7.766 4.541 4.718 1.00 91.25 73 ILE A O 1
ATOM 595 N N . THR A 1 74 ? 8.291 4.352 2.546 1.00 89.44 74 THR A N 1
ATOM 596 C CA . THR A 1 74 ? 7.964 5.734 2.178 1.00 89.44 74 THR A CA 1
ATOM 597 C C . THR A 1 74 ? 6.665 5.846 1.391 1.00 89.44 74 THR A C 1
ATOM 599 O O . THR A 1 74 ? 6.193 6.952 1.140 1.00 89.44 74 THR A O 1
ATOM 602 N N . HIS A 1 75 ? 6.081 4.715 0.986 1.00 90.50 75 HIS A N 1
ATOM 603 C CA . HIS A 1 75 ? 4.957 4.694 0.060 1.00 90.50 75 HIS A CA 1
ATOM 604 C C . HIS A 1 75 ? 4.026 3.507 0.314 1.00 90.50 75 HIS A C 1
ATOM 606 O O . HIS A 1 75 ? 4.470 2.411 0.664 1.00 90.50 75 HIS A O 1
ATOM 612 N N . VAL A 1 76 ? 2.728 3.710 0.092 1.00 92.50 76 VAL A N 1
ATOM 613 C CA . VAL A 1 76 ? 1.710 2.653 0.159 1.00 92.50 76 VAL A CA 1
ATOM 614 C C . VAL A 1 76 ? 0.768 2.722 -1.032 1.00 92.50 76 VAL A C 1
ATOM 616 O O . VAL A 1 76 ? 0.502 3.795 -1.562 1.00 92.50 76 VAL A O 1
ATOM 619 N N . ALA A 1 77 ? 0.261 1.566 -1.445 1.00 93.56 77 ALA A N 1
ATOM 620 C CA . ALA A 1 77 ? -0.696 1.432 -2.540 1.00 93.56 77 ALA A CA 1
ATOM 621 C C . ALA A 1 77 ? -1.669 0.276 -2.272 1.00 93.56 77 ALA A C 1
ATOM 623 O O . ALA A 1 77 ? -1.442 -0.537 -1.373 1.00 93.56 77 ALA A O 1
ATOM 624 N N . ILE A 1 78 ? -2.731 0.165 -3.072 1.00 94.56 78 ILE A N 1
ATOM 625 C CA . ILE A 1 78 ? -3.681 -0.952 -2.982 1.00 94.56 78 ILE A CA 1
ATOM 626 C C . ILE A 1 78 ? -3.292 -2.050 -3.970 1.00 94.56 78 ILE A C 1
ATOM 628 O O . ILE A 1 78 ? -3.290 -1.840 -5.184 1.00 94.56 78 ILE A O 1
ATOM 632 N N . PHE A 1 79 ? -3.021 -3.249 -3.462 1.00 96.56 79 PHE A N 1
ATOM 633 C CA . PHE A 1 79 ? -2.759 -4.428 -4.276 1.00 96.56 79 PHE A CA 1
ATOM 634 C C . PHE A 1 79 ? -3.978 -4.787 -5.129 1.00 96.56 79 PHE A C 1
ATOM 636 O O . PHE A 1 79 ? -5.096 -4.933 -4.620 1.00 96.56 79 PHE A O 1
ATOM 643 N N . HIS A 1 80 ? -3.758 -4.987 -6.430 1.00 95.81 80 HIS A N 1
ATOM 644 C CA . HIS A 1 80 ? -4.797 -5.443 -7.346 1.00 95.81 80 HIS A CA 1
ATOM 645 C C . HIS A 1 80 ? -4.665 -6.929 -7.680 1.00 95.81 80 HIS A C 1
ATOM 647 O O . HIS A 1 80 ? -5.633 -7.675 -7.494 1.00 95.81 80 HIS A O 1
ATOM 653 N N . ARG A 1 81 ? -3.501 -7.343 -8.206 1.00 97.06 81 ARG A N 1
ATOM 654 C CA . ARG A 1 81 ? -3.180 -8.735 -8.572 1.00 97.06 81 ARG A CA 1
ATOM 655 C C . ARG A 1 81 ? -1.697 -8.916 -8.907 1.00 97.06 81 ARG A C 1
ATOM 657 O O . ARG A 1 81 ? -1.006 -7.957 -9.243 1.00 97.06 81 ARG A O 1
ATOM 664 N N . PHE A 1 82 ? -1.267 -10.174 -8.941 1.00 96.19 82 PHE A N 1
ATOM 665 C CA . PHE A 1 82 ? -0.108 -10.593 -9.730 1.00 96.19 82 PHE A CA 1
ATOM 666 C C . PHE A 1 82 ? -0.524 -10.801 -11.192 1.00 96.19 82 PHE A C 1
ATOM 668 O O . PHE A 1 82 ? -1.614 -11.317 -11.460 1.00 96.19 82 PHE A O 1
ATOM 675 N N . PHE A 1 83 ? 0.328 -10.393 -12.126 1.00 90.75 83 PHE A N 1
ATOM 676 C CA . PHE A 1 83 ? 0.151 -10.599 -13.561 1.00 90.75 83 PHE A CA 1
ATOM 677 C C . PHE A 1 83 ? 1.509 -10.952 -14.169 1.00 90.75 83 PHE A C 1
ATOM 679 O O . PHE A 1 83 ? 2.416 -10.124 -14.173 1.00 90.75 83 PHE A O 1
ATOM 686 N N . ASP A 1 84 ? 1.664 -12.192 -14.632 1.00 93.12 84 ASP A N 1
ATOM 687 C CA . ASP A 1 84 ? 2.951 -12.756 -15.054 1.00 93.12 84 ASP A CA 1
ATOM 688 C C . ASP A 1 84 ? 4.050 -12.557 -13.988 1.00 93.12 84 ASP A C 1
ATOM 690 O O . ASP A 1 84 ? 3.916 -13.028 -12.858 1.00 93.12 84 ASP A O 1
ATOM 694 N N . ALA A 1 85 ? 5.135 -11.860 -14.336 1.00 95.06 85 ALA A N 1
ATOM 695 C CA . ALA A 1 85 ? 6.239 -11.524 -13.436 1.00 95.06 85 ALA A CA 1
ATOM 696 C C . ALA A 1 85 ? 6.070 -10.150 -12.756 1.00 95.06 85 ALA A C 1
ATOM 698 O O . ALA A 1 85 ? 7.010 -9.646 -12.137 1.00 95.06 85 ALA A O 1
ATOM 699 N N . GLU A 1 86 ? 4.897 -9.529 -12.878 1.00 97.31 86 GLU A N 1
ATOM 700 C CA . GLU A 1 86 ? 4.600 -8.189 -12.385 1.00 97.31 86 GLU A CA 1
ATOM 701 C C . GLU A 1 86 ? 3.539 -8.192 -11.278 1.00 97.31 86 GLU A C 1
ATOM 703 O O . GLU A 1 86 ? 2.734 -9.115 -11.117 1.00 97.31 86 GLU A O 1
ATOM 708 N N . ILE A 1 87 ? 3.525 -7.103 -10.518 1.00 97.19 87 ILE A N 1
ATOM 709 C CA . ILE A 1 87 ? 2.480 -6.764 -9.558 1.00 97.19 87 ILE A CA 1
ATOM 710 C C . ILE A 1 87 ? 1.772 -5.522 -10.056 1.00 97.19 87 ILE A C 1
ATOM 712 O O . ILE A 1 87 ? 2.419 -4.511 -10.315 1.00 97.19 87 ILE A O 1
ATOM 716 N N . GLU A 1 88 ? 0.450 -5.599 -10.140 1.00 96.50 88 GLU A N 1
ATOM 717 C CA . GLU A 1 88 ? -0.425 -4.488 -10.486 1.00 96.50 88 GLU A CA 1
ATOM 718 C C . GLU A 1 88 ? -1.085 -3.929 -9.222 1.00 96.50 88 GLU A C 1
ATOM 720 O O . GLU A 1 88 ? -1.575 -4.682 -8.370 1.00 96.50 88 GLU A O 1
ATOM 725 N N . PHE A 1 89 ? -1.108 -2.605 -9.101 1.00 95.06 89 PHE A N 1
ATOM 726 C CA . PHE A 1 89 ? -1.637 -1.905 -7.934 1.00 95.06 89 PHE A CA 1
ATOM 727 C C . PHE A 1 89 ? -2.232 -0.547 -8.294 1.00 95.06 89 PHE A C 1
ATOM 729 O O . PHE A 1 89 ? -1.877 0.048 -9.311 1.00 95.06 89 PHE A O 1
ATOM 736 N N . LEU A 1 90 ? -3.158 -0.077 -7.458 1.00 92.50 90 LEU A N 1
ATOM 737 C CA . LEU A 1 90 ? -3.734 1.259 -7.559 1.00 92.50 90 LEU A CA 1
ATOM 738 C C . LEU A 1 90 ? -2.920 2.203 -6.686 1.00 92.50 90 LEU A C 1
ATOM 740 O O . LEU A 1 90 ? -2.751 1.948 -5.491 1.00 92.50 90 LEU A O 1
ATOM 744 N N . ASP A 1 91 ? -2.446 3.281 -7.290 1.00 89.31 91 ASP A N 1
ATOM 745 C CA . ASP A 1 91 ? -1.530 4.224 -6.674 1.00 89.31 91 ASP A CA 1
ATOM 746 C C . ASP A 1 91 ? -2.050 5.658 -6.787 1.00 89.31 91 ASP A C 1
ATOM 748 O O . ASP A 1 91 ? -2.545 6.052 -7.842 1.00 89.31 91 ASP A O 1
ATOM 752 N N . ALA A 1 92 ? -1.909 6.444 -5.719 1.00 82.19 92 ALA A N 1
ATOM 753 C CA . ALA A 1 92 ? -2.047 7.896 -5.793 1.00 82.19 92 ALA A CA 1
ATOM 754 C C . ALA A 1 92 ? -0.715 8.448 -6.290 1.00 82.19 92 ALA A C 1
ATOM 756 O O . ALA A 1 92 ? 0.252 8.505 -5.542 1.00 82.19 92 ALA A O 1
ATOM 757 N N . TYR A 1 93 ? -0.624 8.849 -7.551 1.00 69.75 93 TYR A N 1
ATOM 758 C CA . TYR A 1 93 ? 0.640 9.333 -8.081 1.00 69.75 93 TYR A CA 1
ATOM 759 C C . TYR A 1 93 ? 0.747 10.847 -7.885 1.00 69.75 93 TYR A C 1
ATOM 761 O O . TYR A 1 93 ? 0.092 11.636 -8.558 1.00 69.75 93 TYR A O 1
ATOM 769 N N . SER A 1 94 ? 1.579 11.269 -6.932 1.00 65.00 94 SER A N 1
ATOM 770 C CA . SER A 1 94 ? 1.742 12.681 -6.541 1.00 65.00 94 SER A CA 1
ATOM 771 C C . SER A 1 94 ? 2.201 13.585 -7.686 1.00 65.00 94 SER A C 1
ATOM 773 O O . SER A 1 94 ? 1.859 14.763 -7.713 1.00 65.00 94 SER A O 1
ATOM 775 N N . VAL A 1 95 ? 2.948 13.034 -8.649 1.00 64.19 95 VAL A N 1
ATOM 776 C CA . VAL A 1 95 ? 3.461 13.772 -9.811 1.00 64.19 95 VAL A CA 1
ATOM 777 C C . VAL A 1 95 ? 2.322 14.215 -10.727 1.00 64.19 95 VAL A C 1
ATOM 779 O O . VAL A 1 95 ? 2.377 15.304 -11.292 1.00 64.19 95 VAL A O 1
ATOM 782 N N . THR A 1 96 ? 1.290 13.386 -10.874 1.00 62.81 96 THR A N 1
ATOM 783 C CA . THR A 1 96 ? 0.133 13.655 -11.738 1.00 62.81 96 THR A CA 1
ATOM 784 C C . THR A 1 96 ? -1.085 14.144 -10.957 1.00 62.81 96 THR A C 1
ATOM 786 O O . THR A 1 96 ? -1.999 14.712 -11.551 1.00 62.81 96 THR A O 1
ATOM 789 N N . GLY A 1 97 ? -1.119 13.931 -9.638 1.00 67.56 97 GLY A N 1
ATOM 790 C CA . GLY A 1 97 ? -2.283 14.201 -8.793 1.00 67.56 97 GLY A CA 1
ATOM 791 C C . GLY A 1 97 ? -3.469 13.272 -9.080 1.00 67.56 97 GLY A C 1
ATOM 792 O O . GLY A 1 97 ? -4.599 13.598 -8.720 1.00 67.56 97 GLY A O 1
ATOM 793 N N . SER A 1 98 ? -3.235 12.142 -9.754 1.00 74.19 98 SER A N 1
ATOM 794 C CA . SER A 1 98 ? -4.259 11.182 -10.182 1.00 74.19 98 SER A CA 1
ATOM 795 C C . SER A 1 98 ? -4.105 9.833 -9.478 1.00 74.19 98 SER A C 1
ATOM 797 O O . SER A 1 98 ? -3.038 9.478 -8.974 1.00 74.19 98 SER A O 1
ATOM 799 N N . VAL A 1 99 ? -5.196 9.063 -9.457 1.00 83.56 99 VAL A N 1
ATOM 800 C CA . VAL A 1 99 ? -5.156 7.642 -9.099 1.00 83.56 99 VAL A CA 1
ATOM 801 C C . VAL A 1 99 ? -4.940 6.835 -10.369 1.00 83.56 99 VAL A C 1
ATOM 803 O O . VAL A 1 99 ? -5.740 6.925 -11.301 1.00 83.56 99 VAL A O 1
ATOM 806 N N . GLU A 1 100 ? -3.879 6.038 -10.405 1.00 87.69 100 GLU A N 1
ATOM 807 C CA . GLU A 1 100 ? -3.482 5.277 -11.588 1.00 87.69 100 GLU A CA 1
ATOM 808 C C . GLU A 1 100 ? -3.240 3.809 -11.260 1.00 87.69 100 GLU A C 1
ATOM 810 O O . GLU A 1 100 ? -2.894 3.438 -10.137 1.00 87.69 100 GLU A O 1
ATOM 815 N N . ILE A 1 101 ? -3.404 2.958 -12.273 1.00 90.88 101 ILE A N 1
ATOM 816 C CA . ILE A 1 101 ? -2.944 1.575 -12.205 1.00 90.88 101 ILE A CA 1
ATOM 817 C C . ILE A 1 101 ? -1.475 1.565 -12.606 1.00 90.88 101 ILE A C 1
ATOM 819 O O . ILE A 1 101 ? -1.127 1.912 -13.734 1.00 90.88 101 ILE A O 1
ATOM 823 N N . ARG A 1 102 ? -0.618 1.133 -11.686 1.00 92.31 102 ARG A N 1
ATOM 824 C CA . ARG A 1 102 ? 0.822 1.012 -11.902 1.00 92.31 102 ARG A CA 1
ATOM 825 C C . ARG A 1 102 ? 1.259 -0.434 -11.750 1.00 92.31 102 ARG A C 1
ATOM 827 O O . ARG A 1 102 ? 0.573 -1.259 -11.143 1.00 92.31 102 ARG A O 1
ATOM 834 N N . ARG A 1 103 ? 2.410 -0.737 -12.347 1.00 94.94 103 ARG A N 1
ATOM 835 C CA . ARG A 1 103 ? 3.013 -2.066 -12.308 1.00 94.94 103 ARG A CA 1
ATOM 836 C C . ARG A 1 103 ? 4.490 -1.981 -12.004 1.00 94.94 103 ARG A C 1
ATOM 838 O O . ARG A 1 103 ? 5.160 -1.089 -12.519 1.00 94.94 103 ARG A O 1
ATOM 845 N N . TYR A 1 104 ? 4.976 -2.934 -11.219 1.00 95.31 104 TYR A N 1
ATOM 846 C CA . TYR A 1 104 ? 6.400 -3.208 -11.029 1.00 95.31 104 TYR A CA 1
ATOM 847 C C . TYR A 1 104 ? 6.680 -4.695 -11.244 1.00 95.31 104 TYR A C 1
ATOM 849 O O . TYR A 1 104 ? 5.796 -5.513 -10.981 1.00 95.31 104 TYR A O 1
ATOM 857 N N . PRO A 1 105 ? 7.917 -5.073 -11.616 1.00 97.38 105 PRO A N 1
ATOM 858 C CA . PRO A 1 105 ? 8.369 -6.450 -11.461 1.00 97.38 105 PRO A CA 1
ATOM 859 C C . PRO A 1 105 ? 8.146 -6.917 -10.019 1.00 97.38 105 PRO A C 1
ATOM 861 O O . PRO A 1 105 ? 8.460 -6.185 -9.078 1.00 97.38 105 PRO A O 1
ATOM 864 N N . ALA A 1 106 ? 7.650 -8.137 -9.824 1.00 95.12 106 ALA A N 1
ATOM 865 C CA . ALA A 1 106 ? 7.402 -8.691 -8.491 1.00 95.12 106 ALA A CA 1
ATOM 866 C C . ALA A 1 106 ? 8.683 -8.858 -7.662 1.00 95.12 106 ALA A C 1
ATOM 868 O O . ALA A 1 106 ? 8.637 -8.839 -6.436 1.00 95.12 106 ALA A O 1
ATOM 869 N N . SER A 1 107 ? 9.832 -8.957 -8.331 1.00 95.56 107 SER A N 1
ATOM 870 C CA . SER A 1 107 ? 11.160 -8.966 -7.717 1.00 95.56 107 SER A CA 1
ATOM 871 C C . SER A 1 107 ? 11.721 -7.569 -7.433 1.00 95.56 107 SER A C 1
ATOM 873 O O . SER A 1 107 ? 12.894 -7.450 -7.083 1.00 95.56 107 SER A O 1
ATOM 875 N N . SER A 1 108 ? 10.949 -6.501 -7.657 1.00 96.00 108 SER A N 1
ATOM 876 C CA . SER A 1 108 ? 11.429 -5.138 -7.447 1.00 96.00 108 SER A CA 1
ATOM 877 C C . SER A 1 108 ? 11.838 -4.946 -5.984 1.00 96.00 108 SER A C 1
ATOM 879 O O . SER A 1 108 ? 11.008 -5.153 -5.096 1.00 96.00 108 SER A O 1
ATOM 881 N N . PRO A 1 109 ? 13.066 -4.470 -5.705 1.00 94.50 109 PRO A N 1
ATOM 882 C CA . PRO A 1 109 ? 13.523 -4.225 -4.337 1.00 94.50 109 PRO A CA 1
ATOM 883 C C . PRO A 1 109 ? 12.732 -3.107 -3.647 1.00 94.50 109 PRO A C 1
ATOM 885 O O . PRO A 1 109 ? 12.858 -2.920 -2.436 1.00 94.50 109 PRO A O 1
ATOM 888 N N . LYS A 1 110 ? 11.918 -2.360 -4.406 1.00 94.69 110 LYS A N 1
ATOM 889 C CA . LYS A 1 1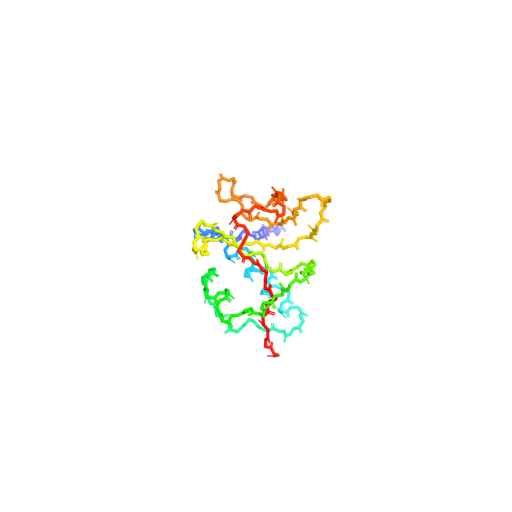10 ? 11.019 -1.343 -3.866 1.00 94.69 110 LYS A CA 1
ATOM 890 C C . LYS A 1 110 ? 9.844 -1.944 -3.110 1.00 94.69 110 LYS A C 1
ATOM 892 O O . LYS A 1 110 ? 9.287 -1.257 -2.267 1.00 94.69 110 LYS A O 1
ATOM 897 N N . ILE A 1 111 ? 9.462 -3.190 -3.395 1.00 95.38 111 ILE A N 1
ATOM 898 C CA . ILE A 1 111 ? 8.386 -3.885 -2.683 1.00 95.38 111 ILE A CA 1
ATOM 899 C C . ILE A 1 111 ? 8.959 -4.419 -1.370 1.00 95.38 111 ILE A C 1
ATOM 901 O O . ILE A 1 111 ? 9.836 -5.280 -1.375 1.00 95.38 111 ILE A O 1
ATOM 905 N N . LYS A 1 112 ? 8.469 -3.901 -0.242 1.00 95.25 112 LYS A N 1
ATOM 906 C CA . LYS A 1 112 ? 8.930 -4.289 1.102 1.00 95.25 112 LYS A CA 1
ATOM 907 C C . LYS A 1 112 ? 8.043 -5.351 1.739 1.00 95.25 112 LYS A C 1
ATOM 909 O O . LYS A 1 112 ? 8.503 -6.121 2.575 1.00 95.25 112 LYS A O 1
ATOM 914 N N . GLY A 1 113 ? 6.782 -5.415 1.323 1.00 95.56 113 GLY A N 1
ATOM 915 C CA . GLY A 1 113 ? 5.850 -6.440 1.767 1.00 95.56 113 GLY A CA 1
ATOM 916 C C . GLY A 1 113 ? 4.399 -6.040 1.562 1.00 95.56 113 GLY A C 1
ATOM 917 O O . GLY A 1 113 ? 4.090 -5.036 0.916 1.00 95.56 113 GLY A O 1
ATOM 918 N N . PHE A 1 114 ? 3.514 -6.838 2.149 1.00 97.31 114 PHE A N 1
ATOM 919 C CA . PHE A 1 114 ? 2.074 -6.644 2.090 1.00 97.31 114 PHE A CA 1
ATOM 920 C C . PHE A 1 114 ? 1.473 -6.690 3.488 1.00 97.31 114 PHE A C 1
ATOM 922 O O . PHE A 1 114 ? 1.939 -7.445 4.348 1.00 97.31 114 PHE A O 1
ATOM 929 N N . GLY A 1 115 ? 0.391 -5.948 3.693 1.00 97.12 115 GLY A N 1
ATOM 930 C CA . GLY A 1 115 ? -0.375 -6.022 4.927 1.00 97.12 115 GLY A CA 1
ATOM 931 C C . GLY A 1 115 ? -1.864 -5.849 4.704 1.00 97.12 115 GLY A C 1
ATOM 932 O O . GLY A 1 115 ? -2.313 -5.156 3.796 1.00 97.12 115 GLY A O 1
ATOM 933 N N . ARG A 1 116 ? -2.638 -6.498 5.565 1.00 95.81 116 ARG A N 1
ATOM 934 C CA . ARG A 1 116 ? -4.090 -6.370 5.613 1.00 95.81 116 ARG A CA 1
ATOM 935 C C . ARG A 1 116 ? -4.483 -5.411 6.722 1.00 95.81 116 ARG A C 1
ATOM 937 O O . ARG A 1 116 ? -4.060 -5.616 7.858 1.00 95.81 116 ARG A O 1
ATOM 944 N N . MET A 1 117 ? -5.297 -4.410 6.399 1.00 94.88 117 MET A N 1
ATOM 945 C CA . MET A 1 117 ? -5.781 -3.425 7.367 1.00 94.88 117 MET A CA 1
ATOM 946 C C . MET A 1 117 ? -6.508 -4.098 8.536 1.00 94.88 117 MET A C 1
ATOM 948 O O . MET A 1 117 ? -7.382 -4.945 8.332 1.00 94.88 117 MET A O 1
ATOM 952 N N . LEU A 1 118 ? -6.143 -3.715 9.758 1.00 94.56 118 LEU A N 1
ATOM 953 C CA . LEU A 1 118 ? -6.905 -4.038 10.959 1.00 94.56 118 LEU A CA 1
ATOM 954 C C . LEU A 1 118 ? -8.075 -3.059 11.084 1.00 94.56 118 LEU A C 1
ATOM 956 O O . LEU A 1 118 ? -7.926 -1.871 10.821 1.00 94.56 118 LEU A O 1
ATOM 960 N N . VAL A 1 119 ? -9.234 -3.556 11.502 1.00 92.31 119 VAL A N 1
ATOM 961 C CA . VAL A 1 119 ? -10.454 -2.760 11.686 1.00 92.31 119 VAL A CA 1
ATOM 962 C C . VAL A 1 119 ? -11.085 -3.082 13.032 1.00 92.31 119 VAL A C 1
ATOM 964 O O . VAL A 1 119 ? -10.857 -4.155 13.596 1.00 92.31 119 VAL A O 1
ATOM 967 N N . GLN A 1 120 ? -11.872 -2.144 13.542 1.00 90.19 120 GLN A N 1
ATOM 968 C CA . GLN A 1 120 ? -12.642 -2.274 14.772 1.00 90.19 120 GLN A CA 1
ATOM 969 C C . GLN A 1 120 ? -14.144 -2.311 14.451 1.00 90.19 120 GLN A C 1
ATOM 971 O O . GLN A 1 120 ? -14.552 -1.699 13.460 1.00 90.19 120 GLN A O 1
ATOM 976 N N . PRO A 1 121 ? -14.948 -3.043 15.243 1.00 80.00 121 PRO A N 1
ATOM 977 C CA . PRO A 1 121 ? -16.406 -2.971 15.179 1.00 80.00 121 PRO A CA 1
ATOM 978 C C . PRO A 1 121 ? -16.960 -1.624 15.675 1.00 80.00 121 PRO A C 1
ATOM 980 O O . PRO A 1 121 ? -16.199 -0.827 16.277 1.00 80.00 121 PRO A O 1
#

Sequence (121 aa):
MPAQEDQSYRHEPKANTDYSGLVINIYQEVGERYGLKLPFSDTTSTELFAFYTKP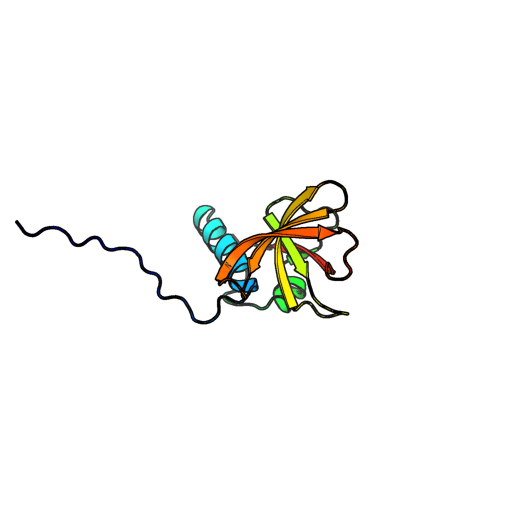VQTPFRGDIIFMGEEQDITHVAIFHRFFDAEIEFLDAYSVTGSVEIRRYPASSPKIKGFGRMLVQP

Radius of gyration: 16.56 Å; chains: 1; bounding box: 56×44×30 Å

Foldseek 3Di:
DDDDDDPPPDDPPPPDPFFVNVLQVVVQVVQVVVVKAAPDPDDALVCCVVPFWDFDPDDDFQWKWFFDPDQDGRHIWTWHDDDDQKTWTWTCDPVVNDTDIDIDGPPPPRGPGITDGDIGD

pLDDT: mean 81.91, std 18.89, range [35.09, 97.38]